Protein AF-A0AAX4IHT9-F1 (afdb_monomer)

Sequence (144 aa):
MFKLNTVVNIHNWDEDMTEQIAELAPFRWKTRVRDARKFLISEEQWKTFCDRHKHLPCYVPEDNQTMAGSYLLLDERLRFLDKGDGPMKKSDSLLDVGVKKAMQQVAWDKGAFDKRGGVYEWRKPQTVGDNGGCSGGNKKELEW

pLDDT: mean 82.36, std 17.7, range [32.94, 98.0]

Mean predicted aligned error: 9.72 Å

InterPro domains:
  IPR051196 RSAD2 and Viperin antiviral [PTHR21339] (2-125)

Solvent-accessible surface area (backbone atoms only — not comparable to full-atom values): 9008 Å² total; per-residue (Å²): 141,50,76,45,78,47,78,48,26,66,90,52,35,84,60,83,58,65,67,62,48,60,73,67,58,36,73,36,35,39,36,30,65,58,96,55,77,89,35,51,65,54,71,65,46,51,48,51,37,45,69,73,47,62,83,43,90,32,55,40,82,49,62,63,80,54,55,61,30,30,55,94,42,68,49,98,72,46,17,44,46,21,52,71,99,58,79,72,43,69,28,60,32,38,90,80,62,32,63,74,59,26,52,75,63,41,71,68,35,64,68,42,19,52,74,70,57,67,73,66,95,79,74,75,82,80,66,93,78,74,93,80,72,98,73,93,69,80,91,66,82,81,87,126

Foldseek 3Di:
DAEAEEAQFPVPLPDQCQVVCVVVVHQAYEYEHDPPPRGDDDPVSNVSSCVNHVVPPRYQYDYPVLPQQLDFDADPQQWTWHPPPDNIDTFDHCVPQNDVRRVVRHRHDNVSNVVSCVPDPPDDPDDPPPPDDPDPDDDDPDDD

Radius of gyration: 18.84 Å; Cα contacts (8 Å, |Δi|>4): 179; chains: 1; bounding box: 49×24×41 Å

Organism: NCBI:txid34406

Secondary structure (DSSP, 8-state):
--EEEEEE-TTTTT---HHHHHHH--SEEEEEE---GGG---HHHHHHHHHHHTTSTTEEE--GGGGSSS--EE-TTSEEEE--SSSPEEEEEHHHHHHHHHHTTS---HHHHHHTT-----SPP--TT---------------

Nearest PDB structures (foldseek):
  6q2q-assembly1_A  TM=9.226E-01  e=1.171E-13  Mus musculus
  6q2q-assembly2_B  TM=9.210E-01  e=3.172E-13  Mus musculus
  7n7h-assembly1_A  TM=9.211E-01  e=5.399E-13  Nematostella vectensis
  1zjr-assembly1_A  TM=4.400E-01  e=2.075E+00  Aquifex aeolicus
  3kty-assembly2_C  TM=3.617E-01  e=7.841E+00  Bordetella pertussis

Structure (mmCIF, N/CA/C/O backbone):
data_AF-A0AAX4IHT9-F1
#
_entry.id   AF-A0AAX4IHT9-F1
#
loop_
_atom_site.group_PDB
_atom_site.id
_atom_site.type_symbol
_atom_site.label_atom_id
_atom_site.label_alt_id
_atom_site.label_comp_id
_atom_site.label_asym_id
_atom_site.label_entity_id
_atom_site.label_seq_id
_atom_site.pdbx_PDB_ins_code
_atom_site.Cartn_x
_atom_site.Cartn_y
_atom_site.Cartn_z
_atom_site.occupancy
_atom_site.B_iso_or_equiv
_atom_site.auth_seq_id
_atom_site.auth_comp_id
_atom_site.auth_asym_id
_atom_site.auth_atom_id
_atom_site.pdbx_PDB_model_num
ATOM 1 N N . MET A 1 1 ? -12.556 -6.925 -14.544 1.00 76.88 1 MET A N 1
ATOM 2 C CA . MET A 1 1 ? -11.677 -5.837 -14.078 1.00 76.88 1 MET A CA 1
ATOM 3 C C . MET A 1 1 ? -10.614 -6.453 -13.172 1.00 76.88 1 MET A C 1
ATOM 5 O O . MET A 1 1 ? -10.968 -6.942 -12.106 1.00 76.88 1 MET A O 1
ATOM 9 N N . PHE A 1 2 ? -9.363 -6.527 -13.639 1.00 89.56 2 PHE A N 1
ATOM 10 C CA . PHE A 1 2 ? -8.248 -7.208 -12.963 1.00 89.56 2 PHE A CA 1
ATOM 11 C C . PHE A 1 2 ? -7.220 -6.201 -12.421 1.00 89.56 2 PHE A C 1
ATOM 13 O O . PHE A 1 2 ? -6.754 -5.342 -13.166 1.00 89.56 2 PHE A O 1
ATOM 20 N N . LYS A 1 3 ? -6.892 -6.285 -11.126 1.00 92.69 3 LYS A N 1
ATOM 21 C CA . LYS A 1 3 ? -5.947 -5.387 -10.442 1.00 92.69 3 LYS A CA 1
ATOM 22 C C . LYS A 1 3 ? -4.706 -6.158 -10.019 1.00 92.69 3 LYS A C 1
ATOM 24 O O . LYS A 1 3 ? -4.844 -7.248 -9.468 1.00 92.69 3 LYS A O 1
ATOM 29 N N . LEU A 1 4 ? -3.542 -5.523 -10.118 1.00 94.81 4 LEU A N 1
ATOM 30 C CA . LEU A 1 4 ? -2.298 -6.033 -9.547 1.00 94.81 4 LEU A CA 1
ATOM 31 C C . LEU A 1 4 ? -1.743 -5.068 -8.490 1.00 94.81 4 LEU A C 1
ATOM 33 O O . LEU A 1 4 ? -1.831 -3.848 -8.639 1.00 94.81 4 LEU A O 1
ATOM 37 N N . ASN A 1 5 ? -1.181 -5.607 -7.406 1.00 94.94 5 ASN A N 1
ATOM 38 C CA . ASN A 1 5 ? -0.422 -4.827 -6.429 1.00 94.94 5 ASN A CA 1
ATOM 39 C C . ASN A 1 5 ? 0.939 -5.493 -6.213 1.00 94.94 5 ASN A C 1
ATOM 41 O 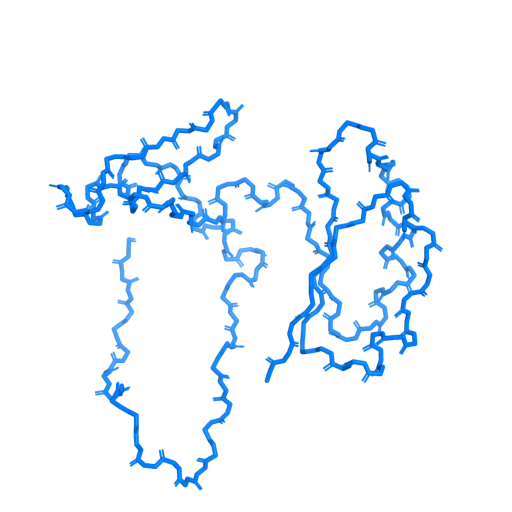O . ASN A 1 5 ? 0.981 -6.679 -5.892 1.00 94.94 5 ASN A O 1
ATOM 45 N N . THR A 1 6 ? 2.016 -4.723 -6.314 1.00 94.69 6 THR A N 1
ATOM 46 C CA . THR A 1 6 ? 3.388 -5.195 -6.103 1.00 94.69 6 THR A CA 1
ATOM 47 C C . THR A 1 6 ? 4.017 -4.440 -4.938 1.00 94.69 6 THR A C 1
ATOM 49 O O . THR A 1 6 ? 3.950 -3.211 -4.870 1.00 94.69 6 THR A O 1
ATOM 52 N N . VAL A 1 7 ? 4.641 -5.175 -4.015 1.00 94.00 7 VAL A N 1
ATOM 53 C CA . VAL A 1 7 ? 5.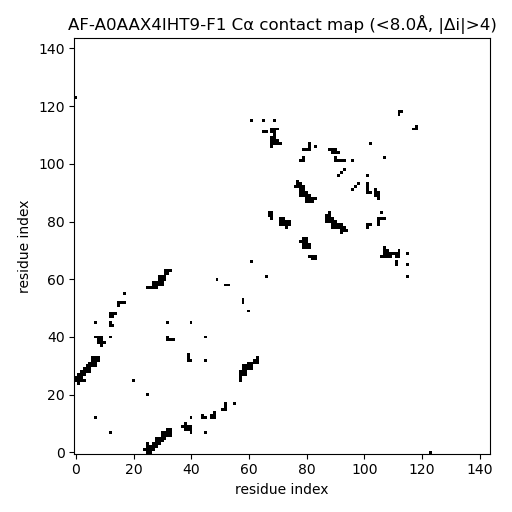574 -4.591 -3.043 1.00 94.00 7 VAL A CA 1
ATOM 54 C C . VAL A 1 7 ? 6.982 -4.769 -3.590 1.00 94.00 7 VAL A C 1
ATOM 56 O O . VAL A 1 7 ? 7.464 -5.896 -3.722 1.00 94.00 7 VAL A O 1
ATOM 59 N N . VAL A 1 8 ? 7.616 -3.650 -3.913 1.00 94.62 8 VAL A N 1
ATOM 60 C CA . VAL A 1 8 ? 8.985 -3.612 -4.411 1.00 94.62 8 VAL A CA 1
ATOM 61 C C . VAL A 1 8 ? 9.943 -3.683 -3.228 1.00 94.62 8 VAL A C 1
ATOM 63 O O . VAL A 1 8 ? 9.742 -3.026 -2.203 1.00 94.62 8 VAL A O 1
ATOM 66 N N . ASN A 1 9 ? 10.934 -4.555 -3.349 1.00 95.12 9 ASN A N 1
ATOM 67 C CA . ASN A 1 9 ? 11.879 -4.932 -2.314 1.00 95.12 9 ASN A CA 1
ATOM 68 C C . ASN A 1 9 ? 13.238 -5.313 -2.925 1.00 95.12 9 ASN A C 1
ATOM 70 O O . ASN A 1 9 ? 13.418 -5.304 -4.143 1.00 95.12 9 ASN A O 1
ATOM 74 N N . ILE A 1 10 ? 14.194 -5.670 -2.065 1.00 95.38 10 ILE A N 1
ATOM 75 C CA . ILE A 1 10 ? 15.584 -5.958 -2.446 1.00 95.38 10 ILE A CA 1
ATOM 76 C C . ILE A 1 10 ? 15.745 -7.046 -3.522 1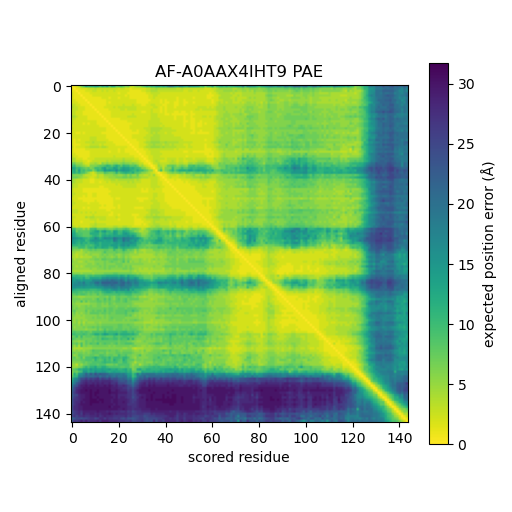.00 95.38 10 ILE A C 1
ATOM 78 O O . ILE A 1 10 ? 16.744 -7.043 -4.233 1.00 95.38 10 ILE A O 1
ATOM 82 N N . HIS A 1 11 ? 14.774 -7.949 -3.676 1.00 96.06 11 HIS A N 1
ATOM 83 C CA . HIS A 1 11 ? 14.845 -9.051 -4.635 1.00 96.06 11 HIS A CA 1
ATOM 84 C C . HIS A 1 11 ? 14.230 -8.738 -6.000 1.00 96.06 11 HIS A C 1
ATOM 86 O O . HIS A 1 11 ? 14.529 -9.457 -6.941 1.00 96.06 11 HIS A O 1
ATOM 92 N N . ASN A 1 12 ? 13.386 -7.705 -6.116 1.00 96.44 12 ASN A N 1
ATOM 93 C CA . ASN A 1 12 ? 12.637 -7.430 -7.350 1.00 96.44 12 ASN A CA 1
ATOM 94 C C . ASN A 1 12 ? 12.719 -5.974 -7.842 1.00 96.44 12 ASN A C 1
ATOM 96 O O . ASN A 1 12 ? 12.097 -5.635 -8.844 1.00 96.44 12 ASN A O 1
ATOM 100 N N . TRP A 1 13 ? 13.466 -5.090 -7.170 1.00 96.19 13 TRP A N 1
ATOM 101 C CA . TRP A 1 13 ? 13.590 -3.686 -7.595 1.00 96.19 13 TRP A CA 1
ATOM 102 C C . TRP A 1 13 ? 14.262 -3.523 -8.965 1.00 96.19 13 TRP A C 1
ATOM 104 O O . TRP A 1 13 ? 14.000 -2.545 -9.669 1.00 96.19 13 TRP A O 1
ATOM 114 N N . ASP A 1 14 ? 15.108 -4.475 -9.358 1.00 97.56 14 ASP A N 1
ATOM 115 C CA . ASP A 1 14 ? 15.796 -4.447 -10.648 1.00 97.56 14 ASP A CA 1
ATOM 116 C C . ASP A 1 14 ? 15.089 -5.265 -11.739 1.00 97.56 14 ASP A C 1
ATOM 118 O O . ASP A 1 14 ? 15.520 -5.277 -12.886 1.00 97.56 14 ASP A O 1
ATOM 122 N N . GLU A 1 15 ? 13.968 -5.913 -11.416 1.00 97.50 15 GLU A N 1
ATOM 123 C CA . GLU A 1 15 ? 13.183 -6.629 -12.419 1.00 97.50 15 GLU A CA 1
ATOM 124 C C . GLU A 1 15 ? 12.539 -5.645 -13.409 1.00 97.50 15 GLU A C 1
ATOM 126 O O . GLU A 1 15 ? 12.094 -4.547 -13.044 1.00 97.50 15 GLU A O 1
ATOM 131 N N . ASP A 1 16 ? 12.483 -6.062 -14.673 1.00 97.62 16 ASP A N 1
ATOM 132 C CA . ASP A 1 16 ? 11.620 -5.475 -15.690 1.00 97.62 16 ASP A CA 1
ATOM 133 C C . ASP A 1 16 ? 10.379 -6.359 -15.828 1.00 97.62 16 ASP A C 1
ATOM 135 O O . ASP A 1 16 ? 10.471 -7.528 -16.198 1.00 97.62 16 ASP A O 1
ATOM 139 N N . MET A 1 17 ? 9.223 -5.805 -15.470 1.00 98.00 17 MET A N 1
ATOM 140 C CA . MET A 1 17 ? 7.932 -6.492 -15.493 1.00 98.00 17 MET A CA 1
ATOM 141 C C . MET A 1 17 ? 7.074 -6.055 -16.692 1.00 98.00 17 MET A C 1
ATOM 143 O O . MET A 1 17 ? 5.883 -6.361 -16.742 1.00 98.00 17 MET A O 1
ATOM 147 N N . THR A 1 18 ? 7.628 -5.286 -17.634 1.00 97.06 18 THR A N 1
ATOM 148 C CA . THR A 1 18 ? 6.860 -4.617 -18.695 1.00 97.06 18 THR A CA 1
ATOM 149 C C . THR A 1 18 ? 6.061 -5.601 -19.547 1.00 97.06 18 THR A C 1
ATOM 151 O O . THR A 1 18 ? 4.861 -5.400 -19.748 1.00 97.06 18 THR A O 1
ATOM 154 N N . GLU A 1 19 ? 6.688 -6.689 -19.997 1.00 97.44 19 GLU A N 1
ATOM 155 C CA . GLU A 1 19 ? 6.048 -7.692 -20.858 1.00 97.44 19 GLU A CA 1
ATOM 156 C C . GLU A 1 19 ? 4.899 -8.409 -20.140 1.00 97.44 19 GLU A C 1
ATOM 158 O O . GLU A 1 19 ? 3.790 -8.501 -20.665 1.00 97.44 19 GLU A O 1
ATOM 163 N N . GLN A 1 20 ? 5.124 -8.837 -18.897 1.00 97.44 20 GLN A N 1
ATOM 164 C CA . GLN A 1 20 ? 4.139 -9.571 -18.103 1.00 97.44 20 GLN A CA 1
ATOM 165 C C . GLN A 1 20 ? 2.954 -8.677 -17.729 1.00 97.44 20 GLN A C 1
ATOM 167 O O . GLN A 1 20 ? 1.809 -9.125 -17.702 1.00 97.44 20 GLN A O 1
ATOM 172 N N . ILE A 1 21 ? 3.200 -7.393 -17.450 1.00 97.50 21 ILE A N 1
ATOM 173 C CA . ILE A 1 21 ? 2.130 -6.433 -17.167 1.00 97.50 21 ILE A CA 1
ATOM 174 C C . ILE A 1 21 ? 1.316 -6.131 -18.423 1.00 97.50 21 ILE A C 1
ATOM 176 O O . ILE A 1 21 ? 0.092 -6.020 -18.329 1.00 97.50 21 ILE A O 1
ATOM 180 N N . ALA A 1 22 ? 1.965 -6.024 -19.583 1.00 94.69 22 ALA A N 1
ATOM 181 C CA . ALA A 1 22 ? 1.276 -5.850 -20.855 1.00 94.69 22 ALA A CA 1
ATOM 182 C C . ALA A 1 22 ? 0.388 -7.062 -21.182 1.00 94.69 22 ALA A C 1
ATOM 184 O O . ALA A 1 22 ? -0.767 -6.877 -21.562 1.00 94.69 22 ALA A O 1
ATOM 185 N N . GLU A 1 23 ? 0.885 -8.282 -20.957 1.00 96.56 23 GLU A N 1
ATOM 186 C CA . GLU A 1 23 ? 0.131 -9.524 -21.163 1.00 96.56 23 GLU A CA 1
ATOM 187 C C . GLU A 1 23 ? -1.069 -9.640 -20.211 1.00 96.56 23 GLU A C 1
ATOM 189 O O . GLU A 1 23 ? -2.188 -9.931 -20.635 1.00 96.56 23 GLU A O 1
ATOM 194 N N . LEU A 1 24 ? -0.866 -9.363 -18.919 1.00 95.94 24 LEU A N 1
ATOM 195 C CA . LEU A 1 24 ? -1.931 -9.416 -17.915 1.00 95.94 24 LEU A CA 1
ATOM 196 C C . LEU A 1 24 ? -2.988 -8.316 -18.090 1.00 95.94 24 LEU A C 1
ATOM 198 O O . LEU A 1 24 ? -4.100 -8.449 -17.569 1.00 95.94 24 LEU A O 1
ATOM 202 N N . ALA A 1 25 ? -2.624 -7.213 -18.751 1.00 94.19 25 ALA A N 1
ATOM 203 C CA . ALA A 1 25 ? -3.461 -6.042 -18.997 1.00 94.19 25 ALA A CA 1
ATOM 204 C C . ALA A 1 25 ? -4.309 -5.607 -17.773 1.00 94.19 25 ALA A C 1
ATOM 206 O O . ALA A 1 25 ? -5.539 -5.476 -17.872 1.00 94.19 25 ALA A O 1
ATOM 207 N N . PRO A 1 26 ? -3.706 -5.391 -16.582 1.00 95.00 26 PRO A N 1
ATOM 208 C CA . PRO A 1 26 ? -4.462 -4.946 -15.423 1.00 95.00 26 PRO A CA 1
ATOM 209 C C . PRO A 1 26 ? -5.015 -3.541 -15.666 1.00 95.00 26 PRO A C 1
ATOM 211 O O . PRO A 1 26 ? -4.324 -2.666 -16.181 1.00 95.00 26 PRO A O 1
ATOM 214 N N . PHE A 1 27 ? -6.240 -3.273 -15.206 1.00 92.69 27 PHE A N 1
ATOM 215 C CA . PHE A 1 27 ? -6.788 -1.909 -15.281 1.00 92.69 27 PHE A CA 1
ATOM 216 C C . PHE A 1 27 ? -6.022 -0.942 -14.366 1.00 92.69 27 PHE A C 1
ATOM 218 O O . PHE A 1 27 ? -6.067 0.270 -14.556 1.00 92.69 27 PHE A O 1
ATOM 225 N N . ARG A 1 28 ? -5.367 -1.477 -13.327 1.00 92.00 28 ARG A N 1
ATOM 226 C CA . ARG A 1 28 ? -4.557 -0.719 -12.374 1.00 92.00 28 ARG A CA 1
ATOM 227 C C . ARG A 1 28 ? -3.484 -1.616 -11.772 1.00 92.00 28 ARG A C 1
ATOM 229 O O . ARG A 1 28 ? -3.797 -2.655 -11.183 1.00 92.00 28 ARG A O 1
ATOM 236 N N . TRP A 1 29 ? -2.240 -1.173 -11.868 1.00 95.44 29 TRP A N 1
ATOM 237 C CA . TRP A 1 29 ? -1.078 -1.784 -11.245 1.00 95.44 29 TRP A CA 1
ATOM 238 C C . TRP A 1 29 ? -0.509 -0.828 -10.199 1.00 95.44 29 TRP A C 1
ATOM 240 O O . TRP A 1 29 ? 0.058 0.212 -10.527 1.00 95.44 29 TRP A O 1
ATOM 250 N N . LYS A 1 30 ? -0.718 -1.157 -8.921 1.00 92.19 30 LYS A N 1
ATOM 251 C CA . LYS A 1 30 ? -0.179 -0.373 -7.806 1.00 92.19 30 LYS A CA 1
ATOM 252 C C . LYS A 1 30 ? 1.165 -0.921 -7.364 1.00 92.19 30 LYS A C 1
ATOM 254 O O . LYS A 1 30 ? 1.256 -2.102 -7.036 1.00 92.19 30 LYS A O 1
ATOM 259 N N . THR A 1 31 ? 2.166 -0.064 -7.261 1.00 91.88 31 THR A N 1
ATOM 260 C CA . THR A 1 31 ? 3.499 -0.437 -6.779 1.00 91.88 31 THR A CA 1
ATOM 261 C C . THR A 1 31 ? 3.864 0.407 -5.571 1.00 91.88 31 THR A C 1
ATOM 263 O O . THR A 1 31 ? 3.501 1.577 -5.495 1.00 91.88 31 THR A O 1
ATOM 266 N N . ARG A 1 32 ? 4.530 -0.189 -4.582 1.00 90.12 32 ARG A N 1
ATOM 267 C CA . ARG A 1 32 ? 4.960 0.520 -3.370 1.00 90.12 32 ARG A CA 1
ATOM 268 C C . ARG A 1 32 ? 6.172 -0.143 -2.743 1.00 90.12 32 ARG A C 1
ATOM 270 O O . ARG A 1 32 ? 6.377 -1.341 -2.924 1.00 90.12 32 ARG A O 1
ATOM 277 N N . VAL A 1 33 ? 6.882 0.592 -1.902 1.00 86.56 33 VAL A N 1
ATOM 278 C CA . VAL A 1 33 ? 7.850 0.027 -0.949 1.00 86.56 33 VAL A CA 1
ATOM 279 C C . VAL A 1 33 ? 7.127 -0.251 0.367 1.00 86.56 33 VAL A C 1
ATOM 281 O O . VAL A 1 33 ? 6.106 0.363 0.644 1.00 86.56 33 VAL A O 1
ATOM 284 N N . ARG A 1 34 ? 7.607 -1.151 1.222 1.00 81.56 34 ARG A N 1
ATOM 285 C CA . ARG A 1 34 ? 7.129 -1.247 2.612 1.00 81.56 34 ARG A CA 1
ATOM 286 C C . ARG A 1 34 ? 8.318 -1.457 3.526 1.00 81.56 34 ARG A C 1
ATOM 288 O O . ARG A 1 34 ? 9.186 -2.260 3.198 1.00 81.56 34 ARG A O 1
ATOM 295 N N . ASP A 1 35 ? 8.326 -0.788 4.678 1.00 74.44 35 ASP A N 1
ATOM 296 C CA . ASP A 1 35 ? 9.337 -1.088 5.685 1.00 74.44 35 ASP A CA 1
ATOM 297 C C . ASP A 1 35 ? 9.149 -2.517 6.204 1.00 74.44 35 ASP A C 1
ATOM 299 O O . ASP A 1 35 ? 8.148 -2.864 6.839 1.00 74.44 35 ASP A O 1
ATOM 303 N N . ALA A 1 36 ? 10.116 -3.352 5.847 1.00 76.62 36 ALA A N 1
ATOM 304 C CA . ALA A 1 36 ? 10.221 -4.741 6.240 1.00 76.62 36 ALA A CA 1
ATOM 305 C C . ALA A 1 36 ? 11.681 -5.097 6.573 1.00 76.62 36 ALA A C 1
ATOM 307 O O . ALA A 1 36 ? 12.119 -6.220 6.317 1.00 76.62 36 ALA A O 1
ATOM 308 N N . ARG A 1 37 ? 12.434 -4.158 7.173 1.00 81.19 37 ARG A N 1
ATOM 309 C CA . ARG A 1 37 ? 13.840 -4.306 7.611 1.00 81.19 37 ARG A CA 1
ATOM 310 C C . ARG A 1 37 ? 14.776 -4.864 6.528 1.00 81.19 37 ARG A C 1
ATOM 312 O O . ARG A 1 37 ? 15.396 -4.109 5.798 1.00 81.19 37 ARG A O 1
ATOM 319 N N . LYS A 1 38 ? 14.868 -6.193 6.404 1.00 86.62 38 LYS A N 1
ATOM 320 C CA . LYS A 1 38 ? 15.761 -6.903 5.468 1.00 86.62 38 LYS A CA 1
ATOM 321 C C . LYS A 1 38 ? 15.358 -6.770 3.994 1.00 86.62 38 LYS A C 1
ATOM 323 O O . LYS A 1 38 ? 16.143 -7.119 3.127 1.00 86.62 38 LYS A O 1
ATOM 328 N N . PHE A 1 39 ? 14.144 -6.299 3.725 1.00 88.56 39 PHE A N 1
ATOM 329 C CA . PHE A 1 39 ? 13.593 -6.147 2.375 1.00 88.56 39 PHE A CA 1
ATOM 330 C C . PHE A 1 39 ? 13.598 -4.693 1.882 1.00 88.56 39 PHE A C 1
ATOM 332 O O . PHE A 1 39 ? 13.031 -4.408 0.828 1.00 88.56 39 PHE A O 1
ATOM 339 N N . LEU A 1 40 ? 14.193 -3.780 2.657 1.00 88.38 40 LEU A N 1
ATOM 340 C CA . LEU A 1 40 ? 14.285 -2.369 2.305 1.00 88.38 40 LEU A CA 1
ATOM 341 C C . LEU A 1 40 ? 15.134 -2.166 1.050 1.00 88.38 40 LEU A C 1
ATOM 343 O O . LEU A 1 40 ? 16.107 -2.879 0.812 1.00 88.38 40 LEU A O 1
ATOM 347 N N . ILE A 1 41 ? 14.751 -1.155 0.282 1.00 91.19 41 ILE A N 1
ATOM 348 C CA . ILE A 1 41 ? 15.492 -0.645 -0.866 1.00 91.19 41 ILE A CA 1
ATOM 349 C C . ILE A 1 41 ? 15.742 0.844 -0.664 1.00 91.19 41 ILE A C 1
ATOM 351 O O . ILE A 1 41 ? 14.999 1.501 0.071 1.00 91.19 41 ILE A O 1
ATOM 355 N N . SER A 1 42 ? 16.787 1.373 -1.293 1.00 92.12 42 SER A N 1
ATOM 356 C CA . SER A 1 42 ? 17.056 2.809 -1.275 1.00 92.12 42 S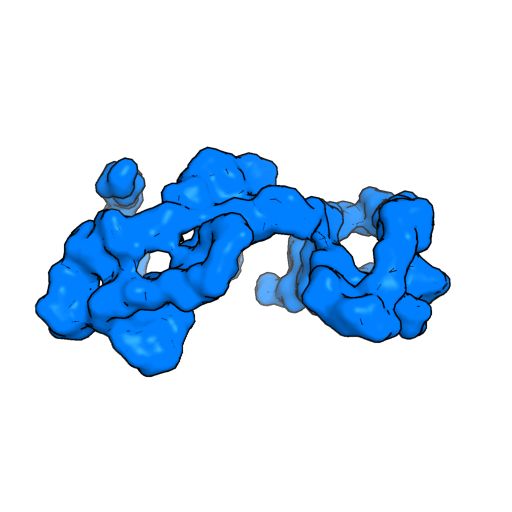ER A CA 1
ATOM 357 C C . SER A 1 42 ? 16.003 3.583 -2.078 1.00 92.12 42 SER A C 1
ATOM 359 O O . SER A 1 42 ? 15.316 3.032 -2.943 1.00 92.12 42 SER A O 1
ATOM 361 N N . GLU A 1 43 ? 15.893 4.889 -1.824 1.00 90.69 43 GLU A N 1
ATOM 362 C CA . GLU A 1 43 ? 15.046 5.777 -2.633 1.00 90.69 43 GLU A CA 1
ATOM 363 C C . GLU A 1 43 ? 15.461 5.773 -4.111 1.00 90.69 43 GLU A C 1
ATOM 365 O O . GLU A 1 43 ? 14.610 5.819 -4.996 1.00 90.69 43 GLU A O 1
ATOM 370 N N . GLU A 1 44 ? 16.761 5.650 -4.386 1.00 94.19 44 GLU A N 1
ATOM 371 C CA . GLU A 1 44 ? 17.303 5.545 -5.741 1.00 94.19 44 GLU A CA 1
ATOM 372 C C . GLU A 1 44 ? 16.855 4.253 -6.441 1.00 94.19 44 GLU A C 1
ATOM 374 O O . GLU A 1 44 ? 16.402 4.294 -7.586 1.00 94.19 44 GLU A O 1
ATOM 379 N N . GLN A 1 45 ? 16.905 3.112 -5.745 1.00 95.12 45 GLN A N 1
ATOM 380 C CA . GLN A 1 45 ? 16.412 1.831 -6.265 1.00 95.12 45 GLN A CA 1
ATOM 381 C C . GLN A 1 45 ? 14.908 1.892 -6.548 1.00 95.12 45 GLN A C 1
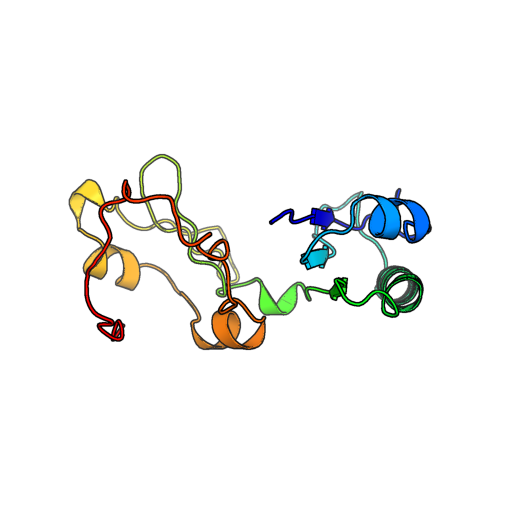ATOM 383 O O . GLN A 1 45 ? 14.444 1.438 -7.595 1.00 95.12 45 GLN A O 1
ATOM 388 N N . TRP A 1 46 ? 14.138 2.512 -5.651 1.00 94.31 46 TRP A N 1
ATOM 389 C CA . TRP A 1 46 ? 12.706 2.724 -5.854 1.00 94.31 46 TRP A CA 1
ATOM 390 C C . TRP A 1 46 ? 12.419 3.616 -7.064 1.00 94.31 46 TRP A C 1
ATOM 392 O O . TRP A 1 46 ? 11.569 3.289 -7.899 1.00 94.31 46 TRP A O 1
ATOM 402 N N . LYS A 1 47 ? 13.152 4.725 -7.192 1.00 94.25 47 LYS A N 1
ATOM 403 C CA . LYS A 1 47 ? 13.037 5.637 -8.329 1.00 94.25 47 LYS A CA 1
ATOM 404 C C . LYS A 1 47 ? 13.383 4.931 -9.638 1.00 94.25 47 LYS A C 1
ATOM 406 O O . LYS A 1 47 ? 12.664 5.108 -10.615 1.00 94.25 47 LYS A O 1
ATOM 411 N N . THR A 1 48 ? 14.415 4.091 -9.635 1.00 96.25 48 THR A N 1
ATOM 412 C CA . THR A 1 48 ? 14.824 3.286 -10.794 1.00 96.25 48 THR A CA 1
ATOM 413 C C . THR A 1 48 ? 13.699 2.355 -11.242 1.00 96.25 48 THR A C 1
ATOM 415 O O . THR A 1 48 ? 13.316 2.376 -12.412 1.00 96.25 48 THR A O 1
ATOM 418 N N . PHE A 1 49 ? 13.090 1.615 -10.309 1.00 96.50 49 PHE A N 1
ATOM 419 C CA . PHE A 1 49 ? 11.933 0.768 -10.605 1.00 96.50 49 PHE A CA 1
ATOM 420 C C . PHE A 1 49 ? 10.757 1.581 -11.174 1.00 96.50 49 PHE A C 1
ATOM 422 O O . PHE A 1 49 ? 10.108 1.161 -12.134 1.00 96.50 49 PHE A O 1
ATOM 429 N N . CYS A 1 50 ? 10.478 2.759 -10.607 1.00 95.19 50 CYS A N 1
ATOM 430 C CA . CYS A 1 50 ? 9.408 3.626 -11.098 1.00 95.19 50 CYS A CA 1
ATOM 431 C C . CYS A 1 50 ? 9.681 4.164 -12.500 1.00 95.19 50 CYS A C 1
ATOM 433 O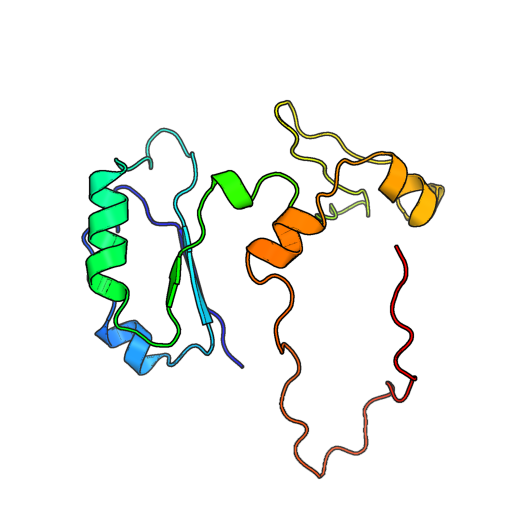 O . CYS A 1 50 ? 8.792 4.129 -13.347 1.00 95.19 50 CYS A O 1
ATOM 435 N N . ASP A 1 51 ? 10.890 4.657 -12.755 1.00 96.69 51 ASP A N 1
ATOM 436 C CA . ASP A 1 51 ? 11.266 5.217 -14.049 1.00 96.69 51 ASP A CA 1
ATOM 437 C C . ASP A 1 51 ? 11.232 4.169 -15.161 1.00 96.69 51 ASP A C 1
ATOM 439 O O . ASP A 1 51 ? 10.823 4.500 -16.275 1.00 96.69 51 ASP A O 1
ATOM 443 N N . ARG A 1 52 ? 11.574 2.914 -14.843 1.00 97.06 52 ARG A N 1
ATOM 444 C CA . ARG A 1 52 ? 11.467 1.778 -15.764 1.00 97.06 52 ARG A CA 1
ATOM 445 C C . ARG A 1 52 ? 10.025 1.553 -16.230 1.00 97.06 52 ARG A C 1
ATOM 447 O O . ARG A 1 52 ? 9.790 1.412 -17.422 1.00 97.06 52 ARG A O 1
ATOM 454 N N . HIS A 1 53 ? 9.050 1.609 -15.321 1.00 97.50 53 HIS A N 1
ATOM 455 C CA . HIS A 1 53 ? 7.669 1.178 -15.593 1.00 97.50 53 HIS A CA 1
ATOM 456 C C . HIS A 1 53 ? 6.641 2.307 -15.776 1.00 97.50 53 HIS A C 1
ATOM 458 O O . HIS A 1 53 ? 5.508 2.041 -16.176 1.00 97.50 53 HIS A O 1
ATOM 464 N N . LYS A 1 54 ? 7.000 3.576 -15.526 1.00 95.31 54 LYS A N 1
ATOM 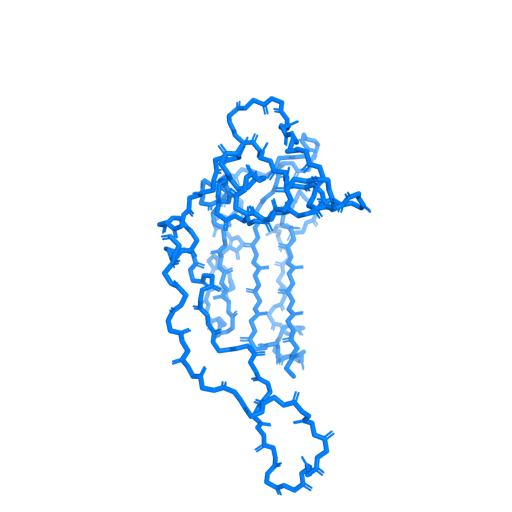465 C CA . LYS A 1 54 ? 6.065 4.725 -15.587 1.00 95.31 54 LYS A CA 1
ATOM 466 C C . LYS A 1 54 ? 5.391 4.950 -16.941 1.00 95.31 54 LYS A C 1
ATOM 468 O O . LYS A 1 54 ? 4.415 5.687 -17.013 1.00 95.31 54 LYS A O 1
ATOM 473 N N . HIS A 1 55 ? 5.934 4.366 -18.006 1.00 95.81 55 HIS A N 1
ATOM 474 C CA . HIS A 1 55 ? 5.386 4.463 -19.354 1.00 95.81 55 HIS A CA 1
ATOM 475 C C . HIS A 1 55 ? 4.126 3.595 -19.545 1.00 95.81 55 HIS A C 1
ATOM 477 O O . HIS A 1 55 ? 3.396 3.784 -20.516 1.00 95.81 55 HIS A O 1
ATOM 483 N N . LEU A 1 56 ? 3.848 2.661 -18.627 1.00 95.38 56 LEU A N 1
ATOM 484 C CA . LEU A 1 56 ? 2.668 1.805 -18.678 1.00 95.38 56 LEU A CA 1
ATOM 485 C C . LEU A 1 56 ? 1.419 2.570 -18.204 1.00 95.38 56 LEU A C 1
ATOM 487 O O . LEU A 1 56 ? 1.413 3.118 -17.101 1.00 95.38 56 LEU A O 1
ATOM 491 N N . PRO A 1 57 ? 0.312 2.561 -18.970 1.00 92.75 57 PRO A N 1
ATOM 492 C CA . PRO A 1 57 ? -0.869 3.378 -18.670 1.00 92.75 57 PRO A CA 1
ATOM 493 C C . PRO A 1 57 ? -1.594 2.964 -17.381 1.00 92.75 57 PRO A C 1
ATOM 495 O O . PRO A 1 57 ? -2.295 3.767 -16.771 1.00 92.75 57 PRO A O 1
ATOM 498 N N . CYS A 1 58 ? -1.438 1.711 -16.953 1.00 92.75 58 CYS A N 1
ATOM 499 C CA . CYS A 1 58 ? -2.037 1.184 -15.730 1.00 92.75 58 CYS A CA 1
ATOM 500 C C . CYS A 1 58 ? -1.190 1.449 -14.472 1.00 92.75 58 CYS A C 1
ATOM 502 O O . CYS A 1 58 ? -1.633 1.106 -13.370 1.00 92.75 58 CYS A O 1
ATOM 504 N N . TYR A 1 59 ? 0.010 2.024 -14.619 1.00 94.12 59 TYR A N 1
ATOM 505 C CA . TYR A 1 59 ? 0.988 2.179 -13.545 1.00 94.12 59 TYR A CA 1
ATOM 506 C C . TYR A 1 59 ? 0.596 3.278 -12.557 1.00 94.12 59 TYR A C 1
ATOM 508 O O . TYR A 1 59 ? 0.370 4.429 -12.926 1.00 94.12 59 TYR A O 1
ATOM 516 N N . VAL A 1 60 ? 0.537 2.927 -11.273 1.00 90.00 60 VAL A N 1
ATOM 517 C CA . VAL A 1 60 ? 0.216 3.854 -10.184 1.00 90.00 60 VAL A CA 1
ATOM 518 C C . VAL A 1 60 ? 1.199 3.636 -9.030 1.00 90.00 60 VAL A C 1
ATOM 520 O O . VAL A 1 60 ? 0.955 2.761 -8.190 1.00 90.00 60 VAL A O 1
ATOM 523 N N . PRO A 1 61 ? 2.294 4.414 -8.950 1.00 88.94 61 PRO A N 1
ATOM 524 C CA . PRO A 1 61 ? 3.201 4.347 -7.813 1.00 88.94 61 PRO A CA 1
ATOM 525 C C . PRO A 1 61 ? 2.515 4.927 -6.567 1.00 88.94 61 PRO A C 1
ATOM 527 O O . PRO A 1 61 ? 1.885 5.983 -6.619 1.00 88.94 61 PRO A O 1
ATOM 530 N N . GLU A 1 62 ? 2.611 4.224 -5.441 1.00 80.25 62 GLU A N 1
ATOM 531 C CA . GLU A 1 62 ? 2.043 4.626 -4.154 1.00 80.25 62 GLU A CA 1
ATOM 532 C C . GLU A 1 62 ? 3.182 4.981 -3.188 1.00 80.25 62 GLU A C 1
ATOM 534 O O . GLU A 1 62 ? 3.977 4.123 -2.799 1.00 80.25 62 GLU A O 1
ATOM 539 N N . ASP A 1 63 ? 3.256 6.254 -2.799 1.00 69.06 63 ASP A N 1
ATOM 540 C CA . ASP A 1 63 ? 4.180 6.715 -1.765 1.00 69.06 63 ASP A CA 1
ATOM 541 C C . ASP A 1 63 ? 3.706 6.252 -0.375 1.00 69.06 63 ASP A C 1
ATOM 543 O O . ASP A 1 63 ? 2.530 6.370 -0.011 1.00 69.06 63 ASP A O 1
ATOM 547 N N . ASN A 1 64 ? 4.646 5.742 0.421 1.00 67.31 64 ASN A N 1
ATOM 548 C CA . ASN A 1 64 ? 4.416 5.286 1.785 1.00 67.31 64 ASN A CA 1
ATOM 549 C C . ASN A 1 64 ? 3.894 6.386 2.703 1.00 67.31 64 ASN A C 1
ATOM 551 O O . ASN A 1 64 ? 3.082 6.086 3.584 1.00 67.31 64 ASN A O 1
ATOM 555 N N . GLN A 1 65 ? 4.312 7.637 2.486 1.00 61.78 65 GLN A N 1
ATOM 556 C CA . GLN A 1 65 ? 3.859 8.762 3.308 1.00 61.78 65 GLN A CA 1
ATOM 557 C C . GLN A 1 65 ? 2.348 8.979 3.184 1.00 61.78 65 GLN A C 1
ATOM 559 O O . GLN A 1 65 ? 1.685 9.308 4.160 1.00 61.78 65 GLN A O 1
ATOM 564 N N . THR A 1 66 ? 1.768 8.693 2.014 1.00 59.91 66 THR A N 1
ATOM 565 C CA . THR A 1 66 ? 0.329 8.882 1.778 1.00 59.91 66 THR A CA 1
ATOM 566 C C . THR A 1 66 ? -0.507 7.689 2.275 1.00 59.91 66 THR A C 1
ATOM 568 O O . THR A 1 66 ? -1.733 7.733 2.235 1.00 59.91 66 THR A O 1
ATOM 571 N N . MET A 1 67 ? 0.102 6.593 2.752 1.00 63.97 67 MET A N 1
ATOM 572 C CA . MET A 1 67 ? -0.635 5.414 3.240 1.00 63.97 67 MET A CA 1
ATOM 573 C C . MET A 1 67 ? -1.054 5.489 4.713 1.00 63.97 67 MET A C 1
ATOM 575 O O . MET A 1 67 ? -2.007 4.807 5.099 1.00 63.97 67 MET A O 1
ATOM 579 N N . ALA A 1 68 ? -0.346 6.250 5.549 1.00 62.22 68 ALA A N 1
ATOM 580 C CA . ALA A 1 68 ? -0.739 6.435 6.943 1.00 62.22 68 ALA A CA 1
ATOM 581 C C . ALA A 1 68 ? -2.040 7.258 6.989 1.00 62.22 68 ALA A C 1
ATOM 583 O O . ALA A 1 68 ? -2.131 8.305 6.362 1.00 62.22 68 ALA A O 1
ATOM 584 N N . GLY A 1 69 ? -3.084 6.736 7.638 1.00 68.06 69 GLY A N 1
ATOM 585 C CA . GLY A 1 69 ? -4.379 7.419 7.785 1.00 68.06 69 GLY A CA 1
ATOM 586 C C . GLY A 1 69 ? -5.311 7.378 6.566 1.00 68.06 69 GLY A C 1
ATOM 587 O O . GLY A 1 69 ? -6.511 7.572 6.720 1.00 68.06 69 GLY A O 1
ATOM 588 N N . SER A 1 70 ? -4.825 7.047 5.368 1.00 77.19 70 SER A N 1
ATOM 589 C CA . SER A 1 70 ? -5.634 7.078 4.137 1.00 77.19 70 SER A CA 1
ATOM 590 C C . SER A 1 70 ? -6.405 5.789 3.833 1.00 77.19 70 SER A C 1
ATOM 592 O O . SER A 1 70 ? -7.032 5.667 2.778 1.00 77.19 70 SER A O 1
ATOM 594 N N . TYR A 1 71 ? -6.348 4.792 4.711 1.00 82.62 71 TYR A N 1
ATOM 595 C CA . TYR A 1 71 ? -7.127 3.562 4.611 1.00 82.62 71 TYR A CA 1
ATOM 596 C C . TYR A 1 71 ? -7.994 3.417 5.851 1.00 82.62 71 TYR A C 1
ATOM 598 O O . TYR A 1 71 ? -7.493 3.504 6.968 1.00 82.62 71 TYR A O 1
ATOM 606 N N . LEU A 1 72 ? -9.272 3.113 5.639 1.00 88.12 72 LEU A N 1
ATOM 607 C CA . LEU A 1 72 ? -10.128 2.607 6.697 1.00 88.12 72 LEU A CA 1
ATOM 608 C C . LEU A 1 72 ? -9.969 1.086 6.733 1.00 88.12 72 LEU A C 1
ATOM 610 O O . LEU A 1 72 ? -10.389 0.384 5.811 1.00 88.12 72 LEU A O 1
ATOM 614 N N . LEU A 1 73 ? -9.278 0.589 7.753 1.00 90.44 73 LEU A N 1
ATOM 615 C CA . LEU A 1 73 ? -9.007 -0.832 7.927 1.00 90.44 73 LEU A CA 1
ATOM 616 C C . LEU A 1 73 ? -9.933 -1.392 8.995 1.00 90.44 73 LEU A C 1
ATOM 618 O O . LEU A 1 73 ? -10.089 -0.787 10.052 1.00 90.44 73 LEU A O 1
ATOM 622 N N . LEU A 1 74 ? -10.513 -2.554 8.719 1.00 93.50 74 LEU A N 1
ATOM 623 C CA . LEU A 1 74 ? -11.361 -3.275 9.653 1.00 93.50 74 LEU A CA 1
ATOM 624 C C . LEU A 1 74 ? -10.728 -4.635 9.945 1.00 93.50 74 LEU A C 1
ATOM 626 O O . LEU A 1 74 ? -10.329 -5.334 9.013 1.00 93.50 74 LEU A O 1
ATOM 630 N N . ASP A 1 75 ? -10.605 -4.984 11.222 1.00 93.56 75 ASP A N 1
ATOM 631 C CA . ASP A 1 75 ? -10.078 -6.285 11.634 1.00 93.56 75 ASP A CA 1
ATOM 632 C C . ASP A 1 75 ? -11.152 -7.384 11.649 1.00 93.56 75 ASP A C 1
ATOM 634 O O . ASP A 1 75 ? -12.334 -7.150 11.388 1.00 93.56 75 ASP A O 1
ATOM 638 N N . GLU A 1 76 ? -10.736 -8.609 11.966 1.00 94.62 76 GLU A N 1
ATOM 639 C CA . GLU A 1 76 ? -11.590 -9.797 11.997 1.00 94.62 76 GLU A CA 1
ATOM 640 C C . GLU A 1 76 ? -12.720 -9.730 13.036 1.00 94.62 76 GLU A C 1
ATOM 642 O O . GLU A 1 76 ? -13.685 -10.487 12.953 1.00 94.62 76 GLU A O 1
ATOM 647 N N . ARG A 1 77 ? -12.624 -8.816 14.010 1.00 94.94 77 ARG A N 1
ATOM 648 C CA . ARG A 1 77 ? -13.639 -8.576 15.046 1.00 94.94 77 ARG A CA 1
ATOM 649 C C . ARG A 1 77 ? -14.482 -7.336 14.755 1.00 94.94 77 ARG A C 1
ATOM 651 O O . ARG A 1 77 ? -15.170 -6.836 15.649 1.00 94.94 77 ARG A O 1
ATOM 658 N N . LEU A 1 78 ? -14.432 -6.851 13.516 1.00 94.81 78 LEU A N 1
ATOM 659 C CA . LEU A 1 78 ? -15.116 -5.650 13.061 1.00 94.81 78 LEU A CA 1
ATOM 660 C C . LEU A 1 78 ? -14.728 -4.419 13.889 1.00 94.81 78 LEU A C 1
ATOM 662 O O . LEU A 1 78 ? -15.594 -3.654 14.295 1.00 94.81 78 LEU A O 1
ATOM 666 N N . ARG A 1 79 ? -13.437 -4.230 14.173 1.00 95.69 79 ARG A N 1
ATOM 667 C CA . ARG A 1 79 ? -12.905 -3.009 14.801 1.00 95.69 79 ARG A CA 1
ATOM 668 C C . ARG A 1 79 ? -12.109 -2.211 13.787 1.00 95.69 79 ARG A C 1
ATOM 670 O O . ARG A 1 79 ? -11.359 -2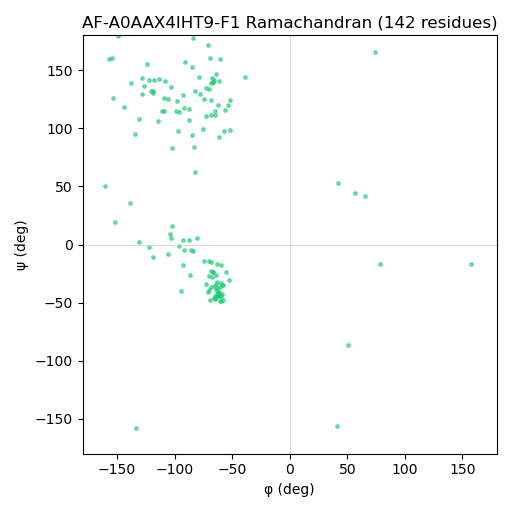.798 13.004 1.00 95.69 79 ARG A O 1
ATOM 677 N N . PHE A 1 80 ? -12.232 -0.889 13.810 1.00 94.94 80 PHE A N 1
ATOM 678 C CA . PHE A 1 80 ? -11.368 -0.037 13.008 1.00 94.94 80 PHE A CA 1
ATOM 679 C C . PHE A 1 80 ? -9.938 -0.077 13.535 1.00 94.94 80 PHE A C 1
ATOM 681 O O . PHE A 1 80 ? -9.711 -0.061 14.746 1.00 94.94 80 PHE A O 1
ATOM 688 N N . LEU A 1 81 ? -8.980 -0.123 12.612 1.00 91.06 81 LEU A N 1
ATOM 689 C CA . LEU A 1 81 ? -7.556 -0.060 12.906 1.00 91.06 81 LEU A CA 1
ATOM 690 C C . LEU A 1 81 ? -7.017 1.313 12.521 1.00 91.06 81 LEU A C 1
ATOM 692 O O . LEU A 1 81 ? -7.121 1.729 11.368 1.00 91.06 81 LEU A O 1
ATOM 696 N N . ASP A 1 82 ? -6.385 1.968 13.483 1.00 86.56 82 ASP A N 1
ATOM 697 C CA . ASP A 1 82 ? -5.671 3.221 13.287 1.00 86.56 82 ASP A CA 1
ATOM 698 C C . ASP A 1 82 ? -4.175 2.954 13.408 1.00 86.56 82 ASP A C 1
ATOM 700 O O . ASP A 1 82 ? -3.670 2.543 14.456 1.00 86.56 82 ASP A O 1
ATOM 704 N N . LYS A 1 83 ? -3.468 3.147 12.294 1.00 73.00 83 LYS A N 1
ATOM 705 C CA . LYS A 1 83 ? -2.021 2.962 12.252 1.00 73.00 83 LYS A CA 1
ATOM 706 C C . LYS A 1 83 ? -1.294 4.097 12.987 1.00 73.00 83 LYS A C 1
ATOM 708 O O . LYS A 1 83 ? -0.278 3.802 13.602 1.00 73.00 83 LYS A O 1
ATOM 713 N N . GLY A 1 84 ? -1.813 5.330 12.949 1.00 68.62 84 GLY A N 1
ATOM 714 C CA . GLY A 1 84 ? -1.178 6.536 13.492 1.00 68.62 84 GLY A CA 1
ATOM 715 C C . GLY A 1 84 ? 0.335 6.640 13.244 1.00 68.62 84 GLY A C 1
ATOM 716 O O . GLY A 1 84 ? 0.883 6.004 12.340 1.00 68.62 84 GLY A O 1
ATOM 717 N N . ASP A 1 85 ? 1.007 7.408 14.106 1.00 64.12 85 ASP A N 1
ATOM 718 C CA . ASP A 1 85 ? 2.477 7.489 14.193 1.00 64.12 85 ASP A CA 1
ATOM 719 C C . ASP A 1 85 ? 3.070 6.504 15.228 1.00 64.12 85 ASP A C 1
ATOM 721 O O . ASP A 1 85 ? 4.269 6.508 15.498 1.00 64.12 85 ASP A O 1
ATOM 725 N N . GLY A 1 86 ? 2.231 5.662 15.846 1.00 68.38 86 GLY A N 1
ATOM 726 C CA . GLY A 1 86 ? 2.583 4.824 16.996 1.00 68.38 86 GLY A CA 1
ATOM 727 C C . GLY A 1 86 ? 2.115 3.366 16.873 1.00 68.38 86 GLY A C 1
ATOM 728 O O . GLY A 1 86 ? 1.898 2.868 15.768 1.00 68.38 86 GLY A O 1
ATOM 729 N N . PRO A 1 87 ? 1.975 2.631 17.994 1.00 73.12 87 PRO A N 1
ATOM 730 C CA . PRO A 1 87 ? 1.400 1.291 17.963 1.00 73.12 87 PRO A CA 1
ATOM 731 C C . PRO A 1 87 ? -0.042 1.343 17.451 1.00 73.12 87 PRO A C 1
ATOM 733 O O . PRO A 1 87 ? -0.808 2.238 17.807 1.00 73.12 87 PRO A O 1
ATOM 736 N N . MET A 1 88 ? -0.402 0.354 16.633 1.00 82.44 88 MET A N 1
ATOM 737 C CA . MET A 1 88 ? -1.718 0.264 16.004 1.00 82.44 88 MET A CA 1
ATOM 738 C C . MET A 1 88 ? -2.832 0.281 17.054 1.00 82.44 88 MET A C 1
ATOM 740 O O . MET A 1 88 ? -2.944 -0.643 17.866 1.00 82.44 88 MET A O 1
ATOM 744 N N . LYS A 1 89 ? -3.666 1.319 17.016 1.00 88.25 89 LYS A N 1
ATOM 745 C CA . LYS A 1 89 ? -4.852 1.446 17.863 1.00 88.25 89 LYS A CA 1
ATOM 746 C C . LYS A 1 89 ? -6.025 0.709 17.228 1.00 88.25 89 LYS A C 1
ATOM 748 O O . LYS A 1 89 ? -6.095 0.550 16.008 1.00 88.25 89 LYS A O 1
ATOM 753 N N . LYS A 1 90 ? -6.945 0.250 18.073 1.00 93.56 90 LYS A N 1
ATOM 754 C CA . LYS A 1 90 ? -8.174 -0.430 17.659 1.00 93.56 90 LYS A CA 1
ATOM 755 C C . LYS A 1 90 ? -9.368 0.267 18.290 1.00 93.56 90 LYS A C 1
ATOM 757 O O . LYS A 1 90 ? -9.310 0.571 19.480 1.00 93.56 90 LYS A O 1
ATOM 762 N N . SER A 1 91 ? -10.425 0.485 17.517 1.00 94.50 91 SER A N 1
ATOM 763 C CA . SER A 1 91 ? -11.716 0.897 18.068 1.00 94.50 91 SER A CA 1
ATOM 764 C C . SER A 1 91 ? -12.383 -0.254 18.829 1.00 94.50 91 SER A C 1
ATOM 766 O O . SER A 1 91 ? -11.980 -1.417 18.729 1.00 94.50 91 SER A O 1
ATOM 768 N N . ASP A 1 92 ? -13.473 0.056 19.517 1.00 96.12 92 ASP A N 1
ATOM 769 C CA . ASP A 1 92 ? -14.486 -0.918 19.914 1.00 96.12 92 ASP A CA 1
ATOM 770 C C . ASP A 1 92 ? -15.108 -1.584 18.673 1.00 96.12 92 ASP A C 1
ATOM 772 O O . ASP A 1 92 ? -15.018 -1.061 17.553 1.00 96.12 92 ASP A O 1
ATOM 776 N N . SER A 1 93 ? -15.731 -2.755 18.849 1.00 96.62 93 SER A N 1
ATOM 777 C CA . SER A 1 93 ? -16.366 -3.453 17.726 1.00 96.62 93 SER A CA 1
ATOM 778 C C . SER A 1 93 ? -17.551 -2.654 17.206 1.00 96.62 93 SER A C 1
ATOM 780 O O . SER A 1 93 ? -18.380 -2.156 17.972 1.00 96.62 93 SER A O 1
ATOM 782 N N . LEU A 1 94 ? -17.689 -2.617 15.883 1.00 96.62 94 LEU A N 1
ATOM 783 C CA . LEU A 1 94 ? -18.877 -2.107 15.213 1.00 96.62 94 LEU A CA 1
ATOM 784 C C . LEU A 1 94 ? -20.162 -2.759 15.732 1.00 96.62 94 LEU A C 1
ATOM 786 O O . LEU A 1 94 ? -21.200 -2.103 15.739 1.00 96.62 94 LEU A O 1
ATOM 790 N N . LEU A 1 95 ? -20.088 -4.018 16.174 1.00 96.00 95 LEU A N 1
ATOM 791 C CA . LEU A 1 95 ? -21.229 -4.754 16.718 1.00 96.00 95 LEU A CA 1
ATOM 792 C C . LEU A 1 95 ? -21.679 -4.232 18.088 1.00 96.00 95 LEU A C 1
ATOM 794 O O . LEU A 1 95 ? -22.856 -4.343 18.414 1.00 96.00 95 LEU A O 1
ATOM 798 N N . ASP A 1 96 ? -20.766 -3.634 18.853 1.00 96.25 96 ASP A N 1
ATOM 799 C CA . ASP A 1 96 ? -21.029 -3.176 20.219 1.00 96.25 96 ASP A CA 1
ATOM 800 C C . ASP A 1 96 ? -21.425 -1.694 20.255 1.00 96.25 96 ASP A C 1
ATOM 802 O O . ASP A 1 96 ? -22.304 -1.289 21.015 1.00 96.25 96 ASP A O 1
ATOM 806 N N . VAL A 1 97 ? -20.767 -0.861 19.437 1.00 96.44 97 VAL A N 1
ATOM 807 C CA . VAL A 1 97 ? -20.902 0.607 19.507 1.00 96.44 97 VAL A CA 1
ATOM 808 C C . VAL A 1 97 ? -21.453 1.260 18.237 1.00 96.44 97 VAL A C 1
ATOM 810 O O . VAL A 1 97 ? -21.794 2.445 18.258 1.00 96.44 97 VAL A O 1
ATOM 813 N N . GLY A 1 98 ? -21.550 0.515 17.133 1.00 95.00 98 GLY A N 1
ATOM 814 C CA . GLY A 1 98 ? -21.934 1.040 15.824 1.00 95.00 98 GLY A CA 1
ATOM 815 C C . GLY A 1 98 ? -20.841 1.868 15.130 1.00 95.00 98 GLY A C 1
ATOM 816 O O . GLY A 1 98 ? -19.859 2.309 15.727 1.00 95.00 98 GLY A O 1
ATOM 817 N N . VAL A 1 99 ? -21.033 2.117 13.829 1.00 95.06 99 VAL A N 1
ATOM 818 C CA . VAL A 1 99 ? -20.029 2.755 12.949 1.00 95.06 99 VAL A CA 1
ATOM 819 C C . VAL A 1 99 ? -19.638 4.155 13.403 1.00 95.06 99 VAL A C 1
ATOM 821 O O . VAL A 1 99 ? -18.451 4.443 13.506 1.00 95.06 99 VAL A O 1
ATOM 824 N N . LYS A 1 100 ? -20.609 5.025 13.704 1.00 93.88 100 LYS A N 1
ATOM 825 C CA . LYS A 1 100 ? -20.327 6.431 14.041 1.00 93.88 100 LYS A CA 1
ATOM 826 C C . LYS A 1 100 ? -19.433 6.562 15.276 1.00 93.88 100 LYS A C 1
ATOM 828 O O . LYS A 1 100 ? -18.476 7.327 15.252 1.00 93.88 100 LYS A O 1
ATOM 833 N N . LYS A 1 101 ? -19.721 5.794 16.332 1.00 94.81 101 LYS A N 1
ATOM 834 C CA . LYS A 1 101 ? -18.942 5.831 17.574 1.00 94.81 101 LYS A CA 1
ATOM 835 C C . LYS A 1 101 ? -17.563 5.198 17.389 1.00 94.81 101 LYS A C 1
ATOM 837 O O . LYS A 1 101 ? -16.586 5.767 17.854 1.00 94.81 101 LYS A O 1
ATOM 842 N N . ALA A 1 102 ? -17.464 4.084 16.663 1.00 94.69 102 ALA A N 1
ATOM 843 C CA . ALA A 1 102 ? -16.174 3.466 16.359 1.00 94.69 102 ALA A CA 1
ATOM 844 C C . ALA A 1 102 ? -15.275 4.373 15.494 1.00 94.69 102 ALA A C 1
ATOM 846 O O . ALA A 1 102 ? -14.077 4.461 15.747 1.00 94.69 102 ALA A O 1
ATOM 847 N N . MET A 1 103 ? -15.843 5.091 14.516 1.00 91.88 103 MET A N 1
ATOM 848 C CA . MET A 1 103 ? -15.113 6.045 13.663 1.00 91.88 103 MET A CA 1
ATOM 849 C C . MET A 1 103 ? -14.474 7.183 14.467 1.00 91.88 103 MET A C 1
ATOM 851 O O . MET A 1 103 ? -13.370 7.603 14.152 1.00 91.88 103 MET A O 1
ATOM 855 N N . GLN A 1 104 ? -15.131 7.662 15.527 1.00 91.69 104 GLN A N 1
ATOM 856 C CA . GLN A 1 104 ? -14.595 8.725 16.391 1.00 91.69 104 GLN A CA 1
ATOM 857 C C . GLN A 1 104 ? -13.374 8.282 17.214 1.00 91.69 104 GLN A C 1
ATOM 859 O O . GLN A 1 104 ? -12.679 9.121 17.781 1.00 91.69 104 GLN A O 1
ATOM 864 N N . GLN A 1 105 ? -13.119 6.973 17.305 1.00 91.00 105 GLN A N 1
ATOM 865 C CA . GLN A 1 105 ? -12.014 6.401 18.079 1.00 91.00 105 GLN A CA 1
ATOM 866 C C . GLN A 1 105 ? -10.736 6.206 17.248 1.00 91.00 105 GLN A C 1
ATOM 868 O O . GLN A 1 105 ? -9.714 5.795 17.799 1.00 91.00 105 GLN A O 1
ATOM 873 N N . VAL A 1 106 ? -10.785 6.475 15.940 1.00 89.62 106 VAL A N 1
ATOM 874 C CA . VAL A 1 106 ? -9.673 6.274 15.002 1.00 89.62 106 VAL A CA 1
ATOM 875 C C . VAL 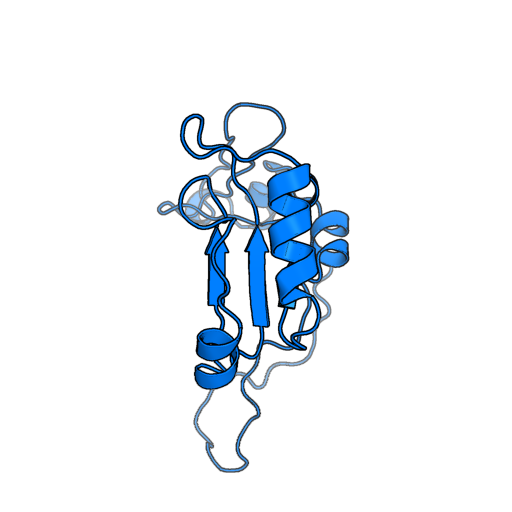A 1 106 ? -9.401 7.534 14.186 1.00 89.62 106 VAL A C 1
ATOM 877 O O . VAL A 1 106 ? -10.324 8.240 13.787 1.00 89.62 106 VAL A O 1
ATOM 880 N N . ALA A 1 107 ? -8.129 7.813 13.903 1.00 85.06 107 ALA A N 1
ATOM 881 C CA . ALA A 1 107 ? -7.744 8.898 13.010 1.00 85.06 107 ALA A CA 1
ATOM 882 C C . ALA A 1 107 ? -7.777 8.429 11.543 1.00 85.06 107 ALA A C 1
ATOM 884 O O . ALA A 1 107 ? -6.811 7.864 11.028 1.00 85.06 107 ALA A O 1
ATOM 885 N N . TRP A 1 108 ? -8.902 8.656 10.860 1.00 84.88 108 TRP A N 1
ATOM 886 C CA . TRP A 1 108 ? -9.004 8.473 9.410 1.00 84.88 108 TRP A CA 1
ATOM 887 C C . TRP A 1 108 ? -8.844 9.812 8.683 1.00 84.88 108 TRP A C 1
ATOM 889 O O . TRP A 1 108 ? -9.603 10.750 8.917 1.00 84.88 108 TRP A O 1
ATOM 899 N N . ASP A 1 109 ? -7.870 9.887 7.776 1.00 84.44 109 ASP A N 1
ATOM 900 C CA . ASP A 1 109 ? -7.616 11.063 6.949 1.00 84.44 109 ASP A CA 1
ATOM 901 C C . ASP A 1 109 ? -8.278 10.895 5.577 1.00 84.44 109 ASP A C 1
ATOM 903 O O . ASP A 1 109 ? -7.749 10.266 4.648 1.00 84.44 109 ASP A O 1
ATOM 907 N N . LYS A 1 110 ? -9.464 11.494 5.447 1.00 84.44 110 LYS A N 1
ATOM 908 C CA . LYS A 1 110 ? -10.188 11.538 4.178 1.00 84.44 110 LYS A CA 1
ATOM 909 C C . LYS A 1 110 ? -9.416 12.308 3.097 1.00 84.44 110 LYS A C 1
ATOM 911 O O . LYS A 1 110 ? -9.429 11.894 1.939 1.00 84.44 110 LYS A O 1
ATOM 916 N N . GLY A 1 111 ? -8.721 13.390 3.449 1.00 85.06 111 GLY A N 1
ATOM 917 C CA . GLY A 1 111 ? -7.946 14.181 2.492 1.00 85.06 111 GLY A CA 1
ATOM 918 C C . GLY A 1 111 ? -6.816 13.363 1.866 1.00 85.06 111 GLY A C 1
ATOM 919 O O . GLY A 1 111 ? -6.641 13.364 0.646 1.00 85.06 111 GLY A O 1
ATOM 920 N N . ALA A 1 112 ? -6.103 12.582 2.679 1.00 81.38 112 ALA A N 1
ATOM 921 C CA . ALA A 1 112 ? -5.088 11.649 2.196 1.00 81.38 112 ALA A CA 1
ATOM 922 C C . ALA A 1 112 ? -5.688 10.502 1.357 1.00 81.38 112 ALA A C 1
ATOM 924 O O . ALA A 1 112 ? -5.072 10.076 0.374 1.00 81.38 112 ALA A O 1
ATOM 925 N N . PHE A 1 113 ? -6.891 10.011 1.696 1.00 83.69 113 PHE A N 1
ATOM 926 C CA . PHE A 1 113 ? -7.623 9.024 0.885 1.00 83.69 113 PHE A CA 1
ATOM 927 C C . PHE A 1 113 ? -7.980 9.555 -0.511 1.00 83.69 113 PHE A C 1
ATOM 929 O O . PHE A 1 113 ? -7.801 8.845 -1.507 1.00 83.69 113 PHE A O 1
ATOM 936 N N . ASP A 1 114 ? -8.429 10.804 -0.596 1.00 83.88 114 ASP A N 1
ATOM 937 C CA . ASP A 1 114 ? -8.760 11.449 -1.865 1.00 83.88 114 ASP A CA 1
ATOM 938 C C . ASP A 1 114 ? -7.482 11.701 -2.689 1.00 83.88 114 ASP A C 1
ATOM 940 O O . ASP A 1 114 ? -7.398 11.288 -3.849 1.00 83.88 114 ASP A O 1
ATOM 944 N N . LYS A 1 115 ? -6.431 12.262 -2.069 1.00 81.44 115 LYS A N 1
ATOM 945 C CA . LYS A 1 115 ? -5.152 12.598 -2.727 1.00 81.44 115 LYS A CA 1
ATOM 946 C C . LYS A 1 115 ? -4.460 11.394 -3.373 1.00 81.44 115 LYS A C 1
ATOM 948 O O . LYS A 1 115 ? -3.856 11.532 -4.433 1.00 81.44 115 LYS A O 1
ATOM 953 N N . ARG A 1 116 ? -4.563 10.198 -2.782 1.00 77.75 116 ARG A N 1
ATOM 954 C CA . ARG A 1 116 ? -3.991 8.961 -3.359 1.00 77.75 116 ARG A CA 1
ATOM 955 C C . ARG A 1 116 ? -4.846 8.313 -4.456 1.00 77.75 116 ARG A C 1
ATOM 957 O O . ARG A 1 116 ? -4.562 7.184 -4.874 1.00 77.75 116 ARG A O 1
ATOM 964 N N . GLY A 1 117 ? -5.940 8.953 -4.873 1.00 79.31 117 GLY A N 1
ATOM 965 C CA . GLY A 1 117 ? -6.884 8.392 -5.840 1.00 79.31 117 GLY A CA 1
ATOM 966 C C . GLY A 1 117 ? -7.599 7.153 -5.296 1.00 79.31 117 GLY A C 1
ATOM 967 O O . GLY A 1 117 ? -7.691 6.130 -5.992 1.00 79.31 117 GLY A O 1
ATOM 968 N N . GLY A 1 118 ? -8.011 7.215 -4.021 1.00 81.31 118 GLY A N 1
ATOM 969 C CA . GLY A 1 118 ? -8.845 6.210 -3.360 1.00 81.31 118 GLY A CA 1
ATOM 970 C C . GLY A 1 118 ? -10.264 6.156 -3.931 1.00 81.31 118 GLY A C 1
ATOM 971 O O . GLY A 1 118 ? -10.856 5.079 -3.978 1.00 81.31 118 GLY A O 1
ATOM 972 N N . VAL A 1 119 ? -10.752 7.283 -4.458 1.00 82.06 119 VAL A N 1
ATOM 973 C CA . VAL A 1 119 ? -11.971 7.370 -5.268 1.00 82.06 119 VAL A CA 1
ATOM 974 C C . VAL A 1 119 ? -11.616 7.117 -6.733 1.00 82.06 119 VAL A C 1
ATOM 976 O O . VAL A 1 119 ? -10.836 7.852 -7.331 1.00 82.06 119 VAL A O 1
ATOM 979 N N . TYR A 1 120 ? -12.154 6.048 -7.308 1.00 81.25 120 TYR A N 1
ATOM 980 C CA . TYR A 1 120 ? -12.013 5.705 -8.725 1.00 81.25 120 TYR A CA 1
ATOM 981 C C . TYR A 1 120 ? -13.169 4.800 -9.139 1.00 81.25 120 TYR A C 1
ATOM 983 O O . TYR A 1 120 ? -13.773 4.162 -8.280 1.00 81.25 120 TYR A O 1
ATOM 991 N N . GLU A 1 121 ? -13.470 4.716 -10.435 1.00 81.62 121 GLU A N 1
ATOM 992 C CA . GLU A 1 121 ? -14.496 3.799 -10.934 1.00 81.62 121 GLU A CA 1
ATOM 993 C C . GLU A 1 121 ? -14.074 2.346 -10.706 1.00 81.62 121 GLU A C 1
ATOM 995 O O . GLU A 1 121 ? -13.080 1.857 -11.241 1.00 81.62 121 GLU A O 1
ATOM 1000 N N . TRP A 1 122 ? -14.832 1.666 -9.852 1.00 80.81 122 TRP A N 1
ATOM 1001 C CA . TRP A 1 122 ? -14.542 0.319 -9.362 1.00 80.81 122 TRP A CA 1
ATOM 1002 C C . TRP A 1 122 ? -15.667 -0.673 -9.671 1.00 80.81 122 TRP A C 1
ATOM 1004 O O . TRP A 1 122 ? -15.554 -1.867 -9.383 1.00 80.81 122 TRP A O 1
ATOM 1014 N N . ARG A 1 123 ? -16.753 -0.189 -10.285 1.00 80.50 123 ARG A N 1
ATOM 1015 C CA . ARG A 1 123 ? -17.858 -1.014 -10.774 1.00 80.50 123 ARG A CA 1
ATOM 1016 C C . ARG A 1 123 ? -17.464 -1.661 -12.098 1.00 80.50 123 ARG A C 1
ATOM 1018 O O . ARG A 1 123 ? -16.797 -1.053 -12.930 1.00 80.50 123 ARG A O 1
ATOM 1025 N N . LYS A 1 124 ? -17.909 -2.899 -12.319 1.00 73.19 124 LYS A N 1
ATOM 1026 C CA . LYS A 1 124 ? -17.864 -3.484 -13.664 1.00 73.19 124 LYS A CA 1
ATOM 1027 C C . LYS A 1 124 ? -18.835 -2.693 -14.556 1.00 73.19 124 LYS A C 1
ATOM 1029 O O . LYS A 1 124 ? -19.922 -2.369 -14.069 1.00 73.19 124 LYS A O 1
ATOM 1034 N N . PRO A 1 125 ? -18.494 -2.406 -15.825 1.00 65.56 125 PRO A N 1
ATOM 1035 C CA . PRO A 1 125 ? -19.479 -1.927 -16.787 1.00 65.56 125 PRO A CA 1
ATOM 1036 C C . PRO A 1 125 ? -20.665 -2.889 -16.770 1.00 65.56 125 PRO A C 1
ATOM 1038 O O . PRO A 1 125 ? -20.471 -4.100 -16.903 1.00 65.56 125 PRO A O 1
ATOM 1041 N N . GLN A 1 126 ? -21.871 -2.377 -16.531 1.00 56.03 126 GLN A N 1
ATOM 1042 C CA . GLN A 1 126 ? -23.063 -3.205 -16.641 1.00 56.03 126 GLN A CA 1
ATOM 1043 C C . GLN A 1 126 ? -23.237 -3.549 -18.118 1.00 56.03 126 GLN A C 1
ATOM 1045 O O . GLN A 1 126 ? -23.509 -2.678 -18.941 1.00 56.03 126 GLN A O 1
ATOM 1050 N N . THR A 1 127 ? -23.043 -4.817 -18.467 1.00 50.03 127 THR A N 1
ATOM 1051 C CA . THR A 1 127 ? -23.539 -5.354 -19.731 1.00 50.03 127 THR A CA 1
ATOM 1052 C C . THR A 1 127 ? -25.055 -5.237 -19.694 1.00 50.03 127 THR A C 1
ATOM 1054 O O . THR A 1 127 ? -25.692 -5.773 -18.786 1.00 50.03 127 THR A O 1
ATOM 1057 N N . VAL A 1 128 ? -25.623 -4.495 -20.644 1.00 46.19 128 VAL A N 1
ATOM 1058 C CA . VAL A 1 128 ? -27.071 -4.376 -20.843 1.00 46.19 128 VAL A CA 1
ATOM 1059 C C . VAL A 1 128 ? -27.616 -5.791 -21.068 1.00 46.19 128 VAL A C 1
ATOM 1061 O O . VAL A 1 128 ? -27.465 -6.338 -22.154 1.00 46.19 128 VAL A O 1
ATOM 1064 N N . GLY A 1 129 ? -28.149 -6.429 -20.021 1.00 48.81 129 GLY A N 1
ATOM 1065 C CA . GLY A 1 129 ? -28.646 -7.804 -20.110 1.00 48.81 129 GLY A CA 1
ATOM 1066 C C . GLY A 1 129 ? -28.735 -8.604 -18.809 1.00 48.81 129 GLY A C 1
ATOM 1067 O O . GLY A 1 129 ? -29.455 -9.594 -18.805 1.00 48.81 129 GLY A O 1
ATOM 1068 N N . ASP A 1 130 ? -28.084 -8.204 -17.710 1.00 40.75 130 ASP A N 1
ATOM 1069 C CA . ASP A 1 130 ? -28.147 -8.986 -16.460 1.00 40.75 130 ASP A CA 1
ATOM 1070 C C . ASP A 1 130 ? -29.116 -8.361 -15.444 1.00 40.75 130 ASP A C 1
ATOM 1072 O O . ASP A 1 130 ? -28.765 -7.562 -14.573 1.00 40.75 130 ASP A O 1
ATOM 1076 N N . ASN A 1 131 ? -30.393 -8.687 -15.628 1.00 46.47 131 ASN A N 1
ATOM 1077 C CA . ASN A 1 131 ? -31.524 -8.198 -14.848 1.00 46.47 131 ASN A CA 1
ATOM 1078 C C . ASN A 1 131 ? -31.675 -9.012 -13.541 1.00 46.47 131 ASN A C 1
ATOM 1080 O O . ASN A 1 131 ? -32.667 -9.711 -13.347 1.00 46.47 131 ASN A O 1
ATOM 1084 N N . GLY A 1 132 ? -30.664 -8.970 -12.662 1.00 42.31 132 GLY A N 1
ATOM 1085 C CA . GLY A 1 132 ? -30.602 -9.869 -11.496 1.00 42.31 132 GLY A CA 1
ATOM 1086 C C . GLY A 1 132 ? -29.860 -9.372 -10.251 1.00 42.31 132 GLY A C 1
ATOM 1087 O O . GLY A 1 132 ? -29.469 -10.191 -9.425 1.00 42.31 132 GLY A O 1
ATOM 1088 N N . GLY A 1 133 ? -29.641 -8.062 -10.078 1.00 38.16 133 GLY A N 1
ATOM 1089 C CA . GLY A 1 133 ? -28.889 -7.530 -8.931 1.00 38.16 133 GLY A CA 1
ATOM 1090 C C . GLY A 1 133 ? -29.589 -6.384 -8.203 1.00 38.16 133 GLY A C 1
ATOM 1091 O O . GLY A 1 133 ? -29.619 -5.258 -8.693 1.00 38.16 133 GLY A O 1
ATOM 1092 N N . CYS A 1 134 ? -30.094 -6.646 -6.995 1.00 43.56 134 CYS A N 1
ATOM 1093 C CA . CYS A 1 134 ? -30.653 -5.645 -6.083 1.00 43.56 134 CYS A CA 1
ATOM 1094 C C . CYS A 1 134 ? -29.607 -4.594 -5.669 1.00 43.56 134 CYS A C 1
ATOM 1096 O O . CYS A 1 134 ? -28.891 -4.774 -4.689 1.00 43.56 134 CYS A O 1
ATOM 1098 N N . SER A 1 135 ? -29.524 -3.476 -6.389 1.00 43.50 135 SER A N 1
ATOM 1099 C CA . SER A 1 135 ? -28.977 -2.210 -5.865 1.00 43.50 135 SER A CA 1
ATOM 1100 C C . SER A 1 135 ? -29.427 -1.007 -6.702 1.00 43.50 135 SER A C 1
ATOM 1102 O O . SER A 1 135 ? -28.639 -0.162 -7.115 1.00 43.50 135 SER A O 1
ATOM 1104 N N . GLY A 1 136 ? -30.735 -0.913 -6.946 1.00 44.75 136 GLY A N 1
ATOM 1105 C CA . GLY A 1 136 ? -31.376 0.330 -7.372 1.00 44.75 136 GLY A CA 1
ATOM 1106 C C . GLY A 1 136 ? -31.673 1.195 -6.150 1.00 44.75 136 GLY A C 1
ATOM 1107 O O . GLY A 1 136 ? -32.764 1.125 -5.598 1.00 44.75 136 GLY A O 1
ATOM 1108 N N . GLY A 1 137 ? -30.692 1.968 -5.687 1.00 34.88 137 GLY A N 1
ATOM 1109 C CA . GLY A 1 137 ? -30.855 2.888 -4.562 1.00 34.88 137 GLY A CA 1
ATOM 1110 C C . GLY A 1 137 ? -30.042 4.156 -4.784 1.00 34.88 137 GLY A C 1
ATOM 1111 O O . GLY A 1 137 ? -28.825 4.090 -4.928 1.00 34.88 137 GLY A O 1
ATOM 1112 N N . ASN A 1 138 ? -30.749 5.284 -4.858 1.00 40.38 138 ASN A N 1
ATOM 1113 C CA . ASN A 1 138 ? -30.272 6.635 -5.156 1.00 40.38 138 ASN A CA 1
ATOM 1114 C C . ASN A 1 138 ? -28.915 7.010 -4.537 1.00 40.38 138 ASN A C 1
ATOM 1116 O O . ASN A 1 138 ? -28.636 6.693 -3.381 1.00 40.38 138 ASN A O 1
ATOM 1120 N N . LYS A 1 139 ? -28.131 7.794 -5.297 1.00 52.47 139 LYS A N 1
ATOM 1121 C CA . LYS A 1 139 ? -26.993 8.579 -4.799 1.00 52.47 139 LYS A CA 1
ATOM 1122 C C . LYS A 1 139 ? -27.458 9.424 -3.608 1.00 52.47 139 LYS A C 1
ATOM 1124 O O . LYS A 1 139 ? -28.041 10.485 -3.795 1.00 52.47 139 LYS A O 1
ATOM 1129 N N . LYS A 1 140 ? -27.204 8.961 -2.389 1.00 38.81 140 LYS A N 1
ATOM 1130 C CA . LYS A 1 140 ? -26.983 9.872 -1.271 1.00 38.81 140 LYS A CA 1
ATOM 1131 C C . LYS A 1 140 ? -25.485 10.092 -1.221 1.00 38.81 140 LYS A C 1
ATOM 1133 O O . LYS A 1 140 ? -24.737 9.128 -1.066 1.00 38.81 140 LYS A O 1
ATOM 1138 N N . GLU A 1 141 ? -25.061 11.334 -1.423 1.00 37.47 141 GLU A N 1
ATOM 1139 C CA . GLU A 1 141 ? -23.740 11.743 -0.967 1.00 37.47 141 GLU A CA 1
ATOM 1140 C C . GLU A 1 141 ? -23.667 11.388 0.517 1.00 37.47 141 GLU A C 1
ATOM 1142 O O . GLU A 1 141 ? -24.536 11.748 1.312 1.00 37.47 141 GLU A O 1
ATOM 1147 N N . LEU A 1 142 ? -22.707 10.533 0.850 1.00 38.75 142 LEU A N 1
ATOM 1148 C CA . LEU A 1 142 ? -22.436 10.178 2.227 1.00 38.75 142 LEU A CA 1
ATOM 1149 C C . LEU A 1 142 ? -21.698 11.375 2.822 1.00 38.75 142 LEU A C 1
ATOM 1151 O O . LEU A 1 142 ? -20.512 11.567 2.571 1.00 38.75 142 LEU A O 1
ATOM 1155 N N . GLU A 1 143 ? -22.433 12.207 3.551 1.00 32.94 143 GLU A N 1
ATOM 1156 C CA . GLU A 1 143 ? -21.840 13.184 4.454 1.00 32.94 143 GLU A CA 1
ATOM 1157 C C . GLU A 1 143 ? -21.282 12.418 5.660 1.00 32.94 143 GLU A C 1
ATOM 1159 O O . GLU A 1 143 ? -22.027 11.806 6.434 1.00 32.94 143 GLU A O 1
ATOM 1164 N N . TRP A 1 144 ? -19.957 12.380 5.754 1.00 51.50 144 TRP A N 1
ATOM 1165 C CA . TRP A 1 144 ? -19.186 11.933 6.915 1.00 51.50 144 TRP A CA 1
ATOM 1166 C C . TRP A 1 144 ? -18.624 13.153 7.631 1.00 51.50 144 TRP A C 1
ATOM 1168 O O . TRP A 1 144 ? -18.065 14.032 6.933 1.00 51.50 144 TRP A O 1
#